Protein AF-A0A942L8W0-F1 (afdb_monomer)

pLDDT: mean 83.46, std 13.54, range [53.84, 97.06]

Nearest PDB structures (foldseek):
  8qyx-assembly1_L1  TM=9.433E-01  e=6.156E+00  Homo sapiens
  7oyd-assembly1_R  TM=9.427E-01  e=6.156E+00  Oryctolagus cuniculus
  7yid-assembly1_A  TM=4.808E-01  e=9.421E+00  Homo sapiens

Solvent-accessible surface area (backbone atoms only — not comparable to full-atom values): 3512 Å² total; per-residue (Å²): 115,71,67,59,54,52,53,52,51,51,52,54,54,50,52,57,65,59,65,62,58,67,63,53,55,59,51,50,55,48,54,51,53,52,52,54,51,51,53,36,41,76,71,62,78,42,54,75,67,57,51,56,53,51,52,50,66,73,70,107

Structure (mmCIF, N/CA/C/O backbone):
data_AF-A0A942L8W0-F1
#
_entry.id   AF-A0A942L8W0-F1
#
loop_
_atom_site.group_PDB
_atom_site.id
_atom_site.type_symbol
_atom_site.label_atom_id
_atom_site.label_alt_id
_atom_site.label_comp_id
_atom_site.label_asym_id
_atom_site.label_entity_id
_atom_site.label_seq_id
_atom_site.pdbx_PDB_ins_code
_atom_site.Cartn_x
_atom_site.Cartn_y
_atom_site.Cartn_z
_atom_site.occupancy
_atom_site.B_iso_or_equiv
_atom_site.auth_seq_id
_atom_site.auth_comp_id
_atom_site.auth_asym_id
_atom_site.auth_atom_id
_atom_site.pdbx_PDB_model_num
ATOM 1 N N . MET A 1 1 ? 18.746 2.545 -46.192 1.00 71.19 1 MET A N 1
ATOM 2 C CA . MET A 1 1 ? 17.276 2.517 -46.018 1.00 71.19 1 MET A CA 1
ATOM 3 C C . MET A 1 1 ? 16.820 1.445 -45.027 1.00 71.19 1 MET A C 1
ATOM 5 O O . MET A 1 1 ? 16.166 1.811 -44.070 1.00 71.19 1 MET A O 1
ATOM 9 N N . MET A 1 2 ? 17.232 0.174 -45.150 1.00 79.38 2 MET A N 1
ATOM 10 C CA . MET A 1 2 ? 16.789 -0.909 -44.241 1.00 79.38 2 MET A CA 1
ATOM 11 C C . MET A 1 2 ? 17.361 -0.833 -42.806 1.00 79.38 2 MET A C 1
ATOM 13 O O . MET A 1 2 ? 16.634 -1.016 -41.836 1.00 79.38 2 MET A O 1
ATOM 17 N N . ILE A 1 3 ? 18.644 -0.476 -42.654 1.00 85.94 3 ILE A N 1
ATOM 18 C CA . ILE A 1 3 ? 19.289 -0.311 -41.333 1.00 85.94 3 ILE A CA 1
ATOM 19 C C . ILE A 1 3 ? 18.678 0.838 -40.515 1.00 85.94 3 ILE A C 1
ATOM 21 O O . ILE A 1 3 ? 18.552 0.729 -39.299 1.00 85.94 3 ILE A O 1
ATOM 25 N N . LEU A 1 4 ? 18.257 1.921 -41.176 1.00 86.31 4 LEU A N 1
ATOM 26 C CA . LEU A 1 4 ? 17.650 3.069 -40.498 1.00 86.31 4 LEU A CA 1
ATOM 27 C C . LEU A 1 4 ? 16.292 2.691 -39.884 1.00 86.31 4 LEU A C 1
ATOM 29 O O . LEU A 1 4 ? 16.003 3.064 -38.751 1.00 86.31 4 LEU A O 1
ATOM 33 N N . SER A 1 5 ? 15.501 1.880 -40.593 1.00 85.62 5 SER A N 1
ATOM 34 C CA . SER A 1 5 ? 14.228 1.352 -40.092 1.00 85.62 5 SER A CA 1
ATOM 35 C C . SER A 1 5 ? 14.411 0.439 -38.875 1.00 85.62 5 SER A C 1
ATOM 37 O O . SER A 1 5 ? 13.645 0.542 -37.920 1.00 85.62 5 SER A O 1
ATOM 39 N N . LEU A 1 6 ? 15.450 -0.405 -38.867 1.00 87.62 6 LEU A N 1
ATOM 40 C CA . LEU A 1 6 ? 15.761 -1.281 -37.730 1.00 87.62 6 LEU A CA 1
ATOM 41 C C . LEU A 1 6 ? 16.168 -0.491 -36.478 1.00 87.62 6 LEU A C 1
ATOM 43 O O . LEU A 1 6 ? 15.748 -0.837 -35.375 1.00 87.62 6 LEU A O 1
ATOM 47 N N . LEU A 1 7 ? 16.926 0.597 -36.645 1.00 90.81 7 LEU A N 1
ATOM 48 C CA . LEU A 1 7 ? 17.297 1.492 -35.545 1.00 90.81 7 LEU A CA 1
ATOM 49 C C . LEU A 1 7 ? 16.071 2.163 -34.912 1.00 90.81 7 LEU A C 1
ATOM 51 O O . LEU A 1 7 ? 15.950 2.198 -33.688 1.00 90.81 7 LEU A O 1
ATOM 55 N N . ILE A 1 8 ? 15.139 2.644 -35.739 1.00 90.38 8 ILE A N 1
ATOM 56 C CA . ILE A 1 8 ? 13.898 3.276 -35.270 1.00 90.38 8 ILE A CA 1
ATOM 57 C C . ILE A 1 8 ? 13.040 2.265 -34.499 1.00 90.38 8 ILE A C 1
ATOM 59 O O . ILE A 1 8 ? 12.565 2.569 -33.407 1.00 90.38 8 ILE A O 1
ATOM 63 N N . ILE A 1 9 ? 12.897 1.041 -35.014 1.00 91.56 9 ILE A N 1
ATOM 64 C CA . ILE A 1 9 ? 12.160 -0.041 -34.342 1.00 91.56 9 ILE A CA 1
ATOM 65 C C . ILE A 1 9 ? 12.787 -0.391 -32.988 1.00 91.56 9 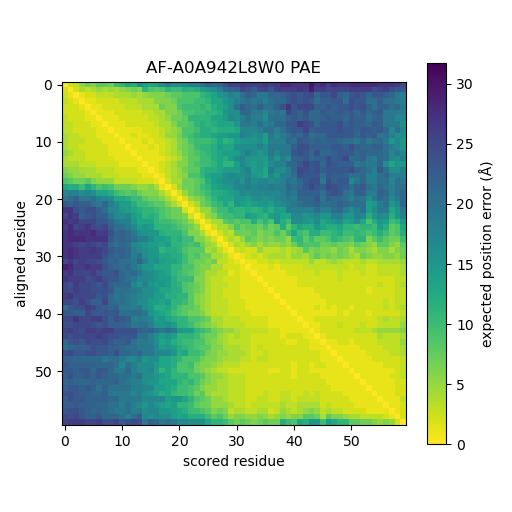ILE A C 1
ATOM 67 O O . ILE A 1 9 ? 12.066 -0.514 -31.998 1.00 91.56 9 ILE A O 1
ATOM 71 N N . GLY A 1 10 ? 14.117 -0.485 -32.914 1.00 92.12 10 GLY A N 1
ATOM 72 C CA . GLY A 1 10 ? 14.822 -0.738 -31.656 1.00 92.12 10 GLY A CA 1
ATOM 73 C C . GLY A 1 10 ? 14.559 0.341 -30.601 1.00 92.12 10 GLY A C 1
ATOM 74 O O . GLY A 1 10 ? 14.300 0.018 -29.442 1.00 92.12 10 GLY A O 1
ATOM 75 N N . ILE A 1 11 ? 14.552 1.616 -31.004 1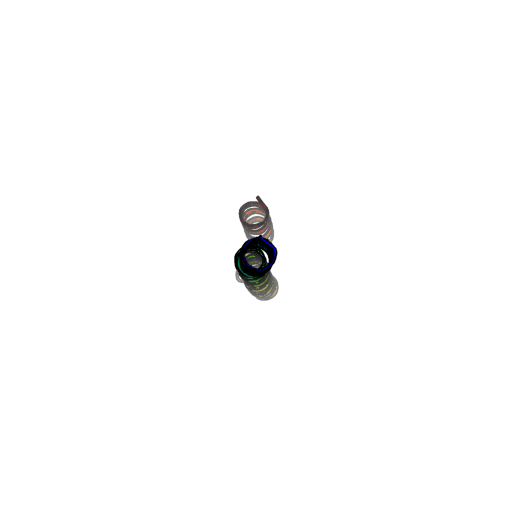.00 91.25 11 ILE A N 1
ATOM 76 C CA . ILE A 1 11 ? 14.258 2.752 -30.115 1.00 91.25 11 ILE A CA 1
ATOM 77 C C . ILE A 1 11 ? 12.808 2.705 -29.619 1.00 91.25 11 ILE A C 1
ATOM 79 O O . ILE A 1 11 ? 12.568 2.891 -28.427 1.00 91.25 11 ILE A O 1
ATOM 83 N N . VAL A 1 12 ? 11.846 2.420 -30.500 1.00 89.12 12 VAL A N 1
ATOM 84 C CA . VAL A 1 12 ? 10.425 2.318 -30.125 1.00 89.12 12 VAL A CA 1
ATOM 85 C C . VAL A 1 12 ? 10.210 1.193 -29.110 1.00 89.12 12 VAL A C 1
ATOM 87 O O . VAL A 1 12 ? 9.590 1.416 -28.072 1.00 89.12 12 VAL A O 1
ATOM 90 N N . VAL A 1 13 ? 10.781 0.009 -29.352 1.00 89.56 13 VAL A N 1
ATOM 91 C CA . VAL A 1 13 ? 10.700 -1.128 -28.419 1.00 89.56 13 VAL A CA 1
ATOM 92 C C . VAL A 1 13 ? 11.362 -0.796 -27.078 1.00 89.56 13 VAL A C 1
ATOM 94 O O . VAL A 1 13 ? 10.803 -1.093 -26.022 1.00 89.56 13 VAL A O 1
ATOM 97 N N . TYR A 1 14 ? 12.522 -0.135 -27.099 1.00 88.56 14 TYR A N 1
ATOM 98 C CA . TYR A 1 14 ? 13.220 0.290 -25.886 1.00 88.56 14 TYR A CA 1
ATOM 99 C C . TYR A 1 14 ? 12.387 1.270 -25.044 1.00 88.56 14 TYR A C 1
ATOM 101 O O . TYR A 1 14 ? 12.311 1.119 -23.823 1.00 88.56 14 TYR A O 1
ATOM 109 N N . LEU A 1 15 ? 11.733 2.247 -25.680 1.00 83.62 15 LEU A N 1
ATOM 110 C CA . LEU A 1 15 ? 10.882 3.218 -24.988 1.00 83.62 15 LEU A CA 1
ATOM 111 C C . LEU A 1 15 ? 9.647 2.560 -24.364 1.00 83.62 15 LEU A C 1
ATOM 113 O O . LEU A 1 15 ? 9.321 2.871 -23.220 1.00 83.62 15 LEU A O 1
ATOM 117 N N . LEU A 1 16 ? 9.013 1.610 -25.059 1.00 81.06 16 LEU A N 1
ATOM 118 C CA . LEU A 1 16 ? 7.880 0.854 -24.515 1.00 81.06 16 LEU A CA 1
ATOM 119 C C . LEU A 1 16 ? 8.286 0.043 -23.274 1.00 81.06 16 LEU A C 1
ATOM 121 O O . LEU A 1 16 ? 7.628 0.130 -22.242 1.00 81.06 16 LEU A O 1
ATOM 125 N N .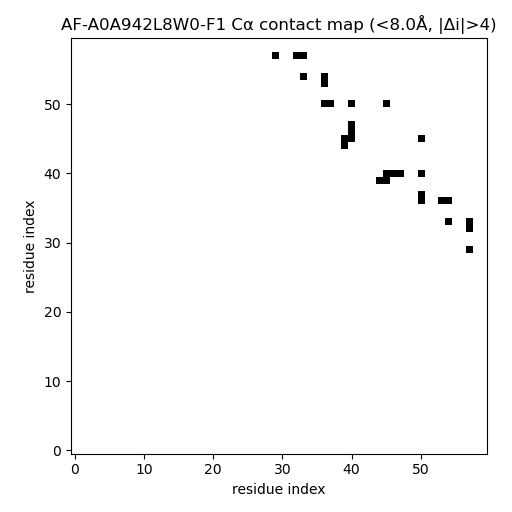 LEU A 1 17 ? 9.414 -0.674 -23.326 1.00 76.38 17 LEU A N 1
ATOM 126 C CA . LEU A 1 17 ? 9.917 -1.454 -22.185 1.00 76.38 17 LEU A CA 1
ATOM 127 C C . LEU A 1 17 ? 10.335 -0.576 -20.997 1.00 76.38 17 LEU A C 1
ATOM 129 O O . LEU A 1 17 ? 10.127 -0.955 -19.843 1.00 76.38 17 LEU A O 1
ATOM 133 N N . LYS A 1 18 ? 10.916 0.600 -21.260 1.00 72.50 18 LYS A N 1
ATOM 134 C CA . LYS A 1 18 ? 11.326 1.550 -20.218 1.00 72.50 18 LYS A CA 1
ATOM 135 C C . LYS A 1 18 ? 10.120 2.148 -19.482 1.00 72.50 18 LYS A C 1
ATOM 137 O O . LYS A 1 18 ? 10.181 2.303 -18.267 1.00 72.50 18 LYS A O 1
ATOM 142 N N . ASN A 1 19 ? 9.021 2.407 -20.190 1.00 60.12 19 ASN A N 1
ATOM 143 C CA . ASN A 1 19 ? 7.833 3.078 -19.653 1.00 60.12 19 ASN A CA 1
ATOM 144 C C . ASN A 1 19 ? 6.945 2.189 -18.754 1.00 60.12 19 ASN A C 1
ATOM 146 O O . ASN A 1 19 ? 6.000 2.677 -18.141 1.00 60.12 19 ASN A O 1
ATOM 150 N N . HIS A 1 20 ? 7.231 0.888 -18.638 1.00 56.28 20 HIS A N 1
ATOM 151 C CA . HIS A 1 20 ? 6.492 -0.015 -17.742 1.00 56.28 20 HIS A CA 1
ATOM 152 C C . HIS A 1 20 ? 7.036 -0.063 -16.305 1.00 56.28 20 HIS A C 1
ATOM 154 O O . HIS A 1 20 ? 6.469 -0.759 -15.465 1.00 56.28 20 HIS A O 1
ATOM 160 N N . ARG A 1 21 ? 8.126 0.652 -15.995 1.00 54.66 21 ARG A N 1
ATOM 161 C CA . ARG A 1 21 ? 8.743 0.615 -14.657 1.00 54.66 21 ARG A CA 1
ATOM 162 C C . ARG A 1 21 ? 8.181 1.646 -13.678 1.00 54.66 21 ARG A C 1
ATOM 164 O O . ARG A 1 21 ? 8.235 1.399 -12.480 1.00 54.66 21 ARG A O 1
ATOM 171 N N . ASP A 1 22 ? 7.571 2.724 -14.165 1.00 53.84 22 ASP A N 1
ATOM 172 C CA . ASP A 1 22 ? 7.103 3.811 -13.294 1.00 53.84 22 ASP A CA 1
ATOM 173 C C . ASP A 1 22 ? 5.702 3.570 -12.699 1.00 53.84 22 ASP A C 1
ATOM 175 O O . ASP A 1 22 ? 5.393 4.065 -11.619 1.00 53.84 22 ASP A O 1
ATOM 179 N N . LEU A 1 23 ? 4.865 2.737 -13.331 1.00 54.84 23 LEU A N 1
ATOM 180 C CA . LEU A 1 23 ? 3.521 2.420 -12.817 1.00 54.84 23 LEU A CA 1
ATOM 181 C C . LEU A 1 23 ? 3.531 1.381 -11.684 1.00 54.84 23 LEU A C 1
ATOM 183 O O . LEU A 1 23 ? 2.639 1.371 -10.836 1.00 54.84 23 LEU A O 1
ATOM 187 N N . THR A 1 24 ? 4.537 0.506 -11.651 1.00 54.28 24 THR A N 1
ATOM 188 C CA . THR A 1 24 ? 4.615 -0.584 -10.666 1.00 54.28 24 THR A CA 1
ATOM 189 C C . THR A 1 24 ? 5.057 -0.079 -9.294 1.00 54.28 24 THR A C 1
ATOM 191 O O . THR A 1 24 ? 4.551 -0.556 -8.281 1.00 54.28 24 THR A O 1
ATOM 194 N N . ILE A 1 25 ? 5.939 0.926 -9.250 1.00 57.41 25 ILE A N 1
ATOM 195 C CA . ILE A 1 25 ? 6.477 1.479 -7.997 1.00 57.41 25 ILE A CA 1
ATOM 196 C C . ILE A 1 25 ? 5.374 2.183 -7.195 1.00 57.41 25 ILE A C 1
ATOM 198 O O . ILE A 1 25 ? 5.240 1.947 -5.998 1.00 57.41 25 ILE A O 1
ATOM 202 N N . VAL A 1 26 ? 4.530 2.978 -7.862 1.00 59.78 26 VAL A N 1
ATOM 203 C CA . VAL A 1 26 ? 3.419 3.698 -7.210 1.00 59.78 26 VAL A CA 1
ATOM 204 C C . VAL A 1 26 ? 2.356 2.734 -6.678 1.00 59.78 26 VAL A C 1
ATOM 206 O O . VAL A 1 26 ? 1.792 2.952 -5.605 1.00 59.78 26 VAL A O 1
ATOM 209 N N . LYS A 1 27 ? 2.089 1.640 -7.404 1.00 60.56 27 LYS A N 1
ATOM 210 C CA . LYS A 1 27 ? 1.147 0.613 -6.947 1.00 60.56 27 LYS A CA 1
ATOM 211 C C . LYS A 1 27 ? 1.690 -0.141 -5.731 1.00 60.56 27 LYS A C 1
ATOM 213 O O . LYS A 1 27 ? 0.963 -0.317 -4.760 1.00 60.56 27 LYS A O 1
ATOM 218 N N . GLN A 1 28 ? 2.972 -0.504 -5.751 1.00 66.38 28 GLN A N 1
ATOM 219 C CA . GLN A 1 28 ? 3.619 -1.199 -4.640 1.00 66.38 28 GLN A CA 1
ATOM 220 C C . GLN A 1 28 ? 3.630 -0.355 -3.354 1.00 66.38 28 GLN A C 1
ATOM 222 O O . GLN A 1 28 ? 3.286 -0.867 -2.293 1.00 66.38 28 GLN A O 1
ATOM 227 N N . SER A 1 29 ? 3.934 0.945 -3.441 1.00 69.50 29 SER A N 1
ATOM 228 C CA . SER A 1 29 ? 3.915 1.830 -2.266 1.00 69.50 29 SER A CA 1
ATOM 229 C C . SER A 1 29 ? 2.508 2.057 -1.700 1.00 69.50 29 SER A C 1
ATOM 231 O O . SER A 1 29 ? 2.340 2.263 -0.495 1.00 69.50 29 SER A O 1
ATOM 233 N N . ARG A 1 30 ? 1.483 2.033 -2.564 1.00 76.25 30 ARG A N 1
ATOM 234 C CA . ARG A 1 30 ? 0.076 2.154 -2.157 1.00 76.25 30 ARG A CA 1
ATOM 235 C C . ARG A 1 30 ? -0.376 0.909 -1.388 1.00 76.25 30 ARG A C 1
ATOM 237 O O . ARG A 1 30 ? -0.964 1.053 -0.318 1.00 76.25 30 ARG A O 1
ATOM 244 N N . ASP A 1 31 ? -0.050 -0.280 -1.893 1.00 79.38 31 ASP A N 1
ATOM 245 C CA . ASP A 1 31 ? -0.383 -1.553 -1.241 1.00 79.38 31 ASP A CA 1
ATOM 246 C C . ASP A 1 31 ? 0.306 -1.677 0.133 1.00 79.38 31 ASP A C 1
ATOM 248 O O . ASP A 1 31 ? -0.349 -2.012 1.121 1.00 79.38 31 ASP A O 1
ATOM 252 N N . GLU A 1 32 ? 1.582 -1.288 0.232 1.00 86.25 32 GLU A N 1
ATOM 253 C CA . GLU A 1 32 ? 2.339 -1.290 1.495 1.00 86.25 32 GLU A CA 1
ATOM 254 C C . GLU A 1 32 ? 1.730 -0.337 2.542 1.00 86.25 32 GLU A C 1
ATOM 256 O O . GLU A 1 32 ? 1.567 -0.690 3.711 1.00 86.25 32 GLU A O 1
ATOM 261 N N . SER A 1 33 ? 1.307 0.859 2.122 1.00 87.19 33 SER A N 1
ATOM 262 C CA . SER A 1 33 ? 0.676 1.836 3.021 1.00 87.19 33 SER A CA 1
ATOM 263 C C . SER A 1 33 ? -0.662 1.335 3.582 1.00 87.19 33 SER A C 1
ATOM 265 O O . SER A 1 33 ? -0.966 1.544 4.759 1.00 87.19 33 SER A O 1
ATOM 267 N N . ILE A 1 34 ? -1.462 0.649 2.758 1.00 90.06 34 ILE A N 1
ATOM 268 C CA . ILE A 1 34 ? -2.736 0.046 3.177 1.00 90.06 34 ILE A CA 1
ATOM 269 C C . ILE A 1 34 ? -2.492 -1.097 4.167 1.00 90.06 34 ILE A C 1
ATOM 271 O O . ILE A 1 34 ? -3.217 -1.221 5.158 1.00 90.06 34 ILE A O 1
ATOM 275 N N . GLU A 1 35 ? -1.467 -1.914 3.932 1.00 91.25 35 GLU A N 1
ATOM 276 C CA . GLU A 1 35 ? -1.115 -3.029 4.811 1.00 91.25 35 GLU A CA 1
ATOM 277 C C . GLU A 1 35 ? -0.688 -2.544 6.205 1.00 91.25 35 GLU A C 1
ATOM 279 O O . GLU A 1 35 ? -1.187 -3.052 7.214 1.00 91.25 35 GLU A O 1
ATOM 284 N N . ILE A 1 36 ? 0.118 -1.479 6.273 1.00 92.81 36 ILE A N 1
ATOM 285 C CA . ILE A 1 36 ? 0.507 -0.840 7.539 1.00 92.81 36 ILE A CA 1
ATOM 286 C C . ILE A 1 36 ? -0.721 -0.308 8.289 1.00 92.81 36 ILE A C 1
ATOM 288 O O . ILE A 1 36 ? -0.848 -0.519 9.497 1.00 92.81 36 ILE A O 1
ATOM 292 N N . LEU A 1 37 ? -1.654 0.358 7.601 1.00 93.94 37 LEU A N 1
ATOM 293 C CA . LEU A 1 37 ? -2.884 0.847 8.234 1.00 93.94 37 LEU A CA 1
ATOM 294 C C . LEU A 1 37 ? -3.741 -0.287 8.788 1.00 93.94 37 LEU A C 1
ATOM 296 O O . LEU A 1 37 ? -4.269 -0.177 9.895 1.00 93.94 37 LEU A O 1
ATOM 300 N N . LYS A 1 38 ? -3.864 -1.385 8.038 1.00 94.44 38 LYS A N 1
ATOM 301 C CA . LYS A 1 38 ? -4.612 -2.564 8.473 1.00 94.44 38 LYS A CA 1
ATOM 302 C C . LYS A 1 38 ? -3.993 -3.169 9.730 1.00 94.44 38 LYS A C 1
ATOM 304 O O . LYS A 1 38 ? -4.727 -3.510 10.654 1.00 94.44 38 LYS A O 1
ATOM 309 N N . GLN A 1 39 ? -2.666 -3.270 9.784 1.00 96.06 39 GLN A N 1
ATOM 310 C CA . GLN A 1 39 ? -1.962 -3.777 10.959 1.00 96.06 39 GLN A CA 1
ATOM 311 C C . GLN A 1 39 ? -2.232 -2.903 12.192 1.00 96.06 39 GLN A C 1
ATOM 313 O O . GLN A 1 39 ? -2.619 -3.425 13.235 1.00 96.06 39 GLN A O 1
ATOM 318 N N . ARG A 1 40 ? -2.121 -1.576 12.057 1.00 95.38 40 ARG A N 1
ATOM 319 C CA . ARG A 1 40 ? -2.403 -0.628 13.150 1.00 95.38 40 ARG A CA 1
ATOM 320 C C . ARG A 1 40 ? -3.846 -0.710 13.640 1.00 95.38 40 ARG A C 1
ATOM 322 O O . ARG A 1 40 ? -4.090 -0.656 14.841 1.00 95.38 40 ARG A O 1
ATOM 329 N N . TYR A 1 41 ? -4.796 -0.873 12.723 1.00 96.50 41 TYR A N 1
ATOM 330 C CA . TYR A 1 41 ? -6.209 -1.024 13.062 1.00 96.50 41 TYR A CA 1
ATOM 331 C C . TYR A 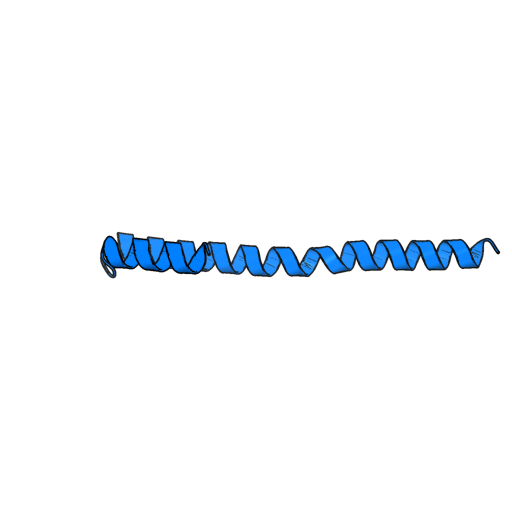1 41 ? -6.478 -2.310 13.852 1.00 96.50 41 TYR A C 1
ATOM 333 O O . TYR A 1 41 ? -7.113 -2.269 14.901 1.00 96.50 41 TYR A O 1
ATOM 341 N N . VAL A 1 42 ? -5.938 -3.446 13.396 1.00 96.50 42 VAL A N 1
ATOM 342 C CA . VAL A 1 42 ? -6.077 -4.737 14.094 1.00 96.50 42 VAL A CA 1
ATOM 343 C C . VAL A 1 42 ? -5.416 -4.707 15.474 1.00 96.50 42 VAL A C 1
ATOM 345 O O . VAL A 1 42 ? -5.954 -5.277 16.420 1.00 96.50 42 VAL A O 1
ATOM 348 N N . ASN A 1 43 ? -4.290 -4.007 15.606 1.00 96.75 43 ASN A N 1
ATOM 349 C CA . ASN A 1 43 ? -3.617 -3.799 16.888 1.00 96.75 43 ASN A CA 1
ATOM 350 C C . ASN A 1 43 ? -4.379 -2.849 17.833 1.00 96.75 43 ASN A C 1
ATOM 352 O O . ASN A 1 43 ? -3.994 -2.717 18.993 1.00 96.75 43 ASN A O 1
ATOM 356 N N . GLY A 1 44 ? -5.431 -2.171 17.358 1.00 95.75 44 GLY A N 1
ATOM 357 C CA . GLY A 1 44 ? -6.161 -1.160 18.125 1.00 95.75 44 GLY A CA 1
ATOM 358 C C . GLY A 1 44 ? -5.391 0.152 18.313 1.00 95.75 44 GLY A C 1
ATOM 359 O O . GLY A 1 44 ? -5.762 0.954 19.165 1.00 95.75 44 GLY A O 1
ATOM 360 N N . GLU A 1 45 ? -4.327 0.380 17.536 1.00 97.06 45 GLU A N 1
ATOM 361 C CA . GLU A 1 45 ? -3.540 1.623 17.561 1.00 97.06 45 GLU A CA 1
ATOM 362 C C . GLU A 1 45 ? -4.297 2.799 16.925 1.00 97.06 45 GLU A C 1
ATOM 364 O O . GLU A 1 45 ? -4.013 3.953 17.234 1.00 97.06 45 GLU A O 1
ATOM 369 N N . ILE A 1 46 ? -5.251 2.505 16.037 1.00 96.31 46 ILE A N 1
ATOM 370 C CA . ILE A 1 46 ? -6.150 3.477 15.406 1.00 96.31 46 ILE A CA 1
ATOM 371 C C . ILE A 1 46 ? -7.589 2.973 15.469 1.00 96.31 46 ILE A C 1
ATOM 373 O O . ILE A 1 46 ? -7.840 1.767 15.429 1.00 96.31 46 ILE A O 1
ATOM 377 N N . ASN A 1 47 ? -8.544 3.897 15.528 1.00 96.00 47 ASN A N 1
ATOM 378 C CA . ASN A 1 47 ? -9.966 3.556 15.530 1.00 96.00 47 ASN A CA 1
ATOM 379 C C . ASN A 1 47 ? -10.559 3.447 14.110 1.00 96.00 47 ASN A C 1
ATOM 381 O O . ASN A 1 47 ? -9.941 3.816 13.108 1.00 96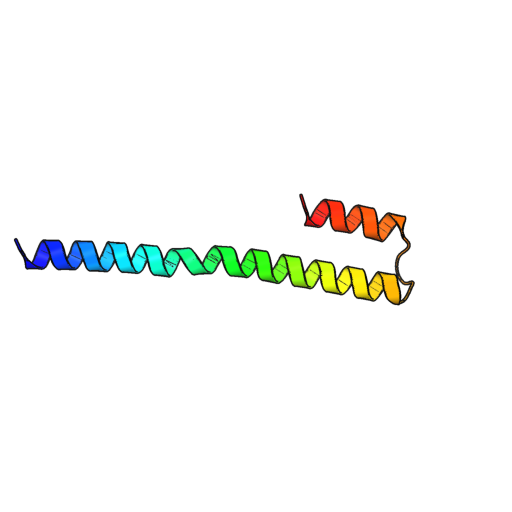.00 47 ASN A O 1
ATOM 385 N N . ASP A 1 48 ? -11.802 2.961 14.033 1.00 95.31 48 ASP A N 1
ATOM 386 C CA . ASP A 1 48 ? -12.573 2.811 12.792 1.00 95.31 48 ASP A CA 1
ATOM 387 C C . ASP A 1 48 ? -12.614 4.078 11.931 1.00 95.31 48 ASP A C 1
ATOM 389 O O . ASP A 1 48 ? -12.548 4.003 10.700 1.00 95.31 48 ASP A O 1
ATOM 393 N N . GLU A 1 49 ? -12.778 5.246 12.552 1.00 96.00 49 GLU A N 1
ATOM 394 C CA . GLU A 1 49 ? -12.894 6.497 11.812 1.00 96.00 49 GLU A CA 1
ATOM 395 C C . GLU A 1 49 ? -11.557 6.923 11.210 1.00 96.00 49 GLU A C 1
ATOM 397 O O . GLU A 1 49 ? -11.507 7.372 10.064 1.00 96.00 49 GLU A O 1
ATOM 402 N N . GLU A 1 50 ? -10.471 6.780 11.970 1.00 94.62 50 GLU A N 1
ATOM 403 C CA . GLU A 1 50 ? -9.113 7.075 11.516 1.00 94.62 50 GLU A CA 1
ATOM 404 C C . GLU A 1 50 ? -8.720 6.173 10.352 1.00 94.62 50 GLU A C 1
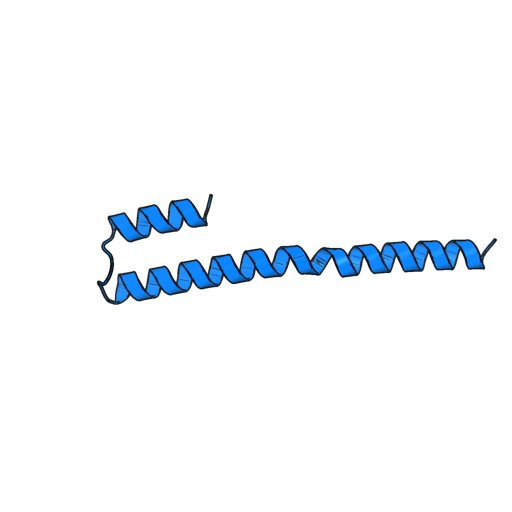ATOM 406 O O . GLU A 1 50 ? -8.282 6.675 9.314 1.00 94.62 50 GLU A O 1
ATOM 411 N N . TYR A 1 51 ? -8.975 4.869 10.472 1.00 94.81 51 TYR A N 1
ATOM 412 C CA . TYR A 1 51 ? -8.724 3.910 9.402 1.00 94.81 51 TYR A CA 1
ATOM 413 C C . TYR A 1 51 ? -9.488 4.278 8.120 1.00 94.81 51 TYR A C 1
ATOM 415 O O . TYR A 1 51 ? -8.894 4.385 7.044 1.00 94.81 51 TYR A O 1
ATOM 423 N N . LYS A 1 52 ? -10.794 4.569 8.226 1.00 94.38 52 LYS A N 1
ATOM 424 C CA . LYS A 1 52 ? -11.627 4.970 7.076 1.00 94.38 52 LYS A CA 1
ATOM 425 C C . LYS A 1 52 ? -11.150 6.274 6.431 1.00 94.38 52 LYS A C 1
ATOM 427 O O . LYS A 1 52 ? -11.132 6.368 5.203 1.00 94.38 52 LYS A O 1
ATOM 432 N N . ARG A 1 53 ? -10.749 7.273 7.229 1.00 95.19 53 ARG A N 1
ATOM 433 C CA . ARG A 1 53 ? -10.205 8.545 6.717 1.00 95.19 53 ARG A CA 1
ATOM 434 C C . ARG A 1 53 ? -8.900 8.329 5.951 1.00 95.19 53 ARG A C 1
ATOM 436 O O . ARG A 1 53 ? -8.756 8.859 4.853 1.00 95.19 53 ARG A O 1
ATOM 443 N N . MET A 1 54 ? -7.976 7.538 6.490 1.00 93.00 54 MET A N 1
ATOM 444 C CA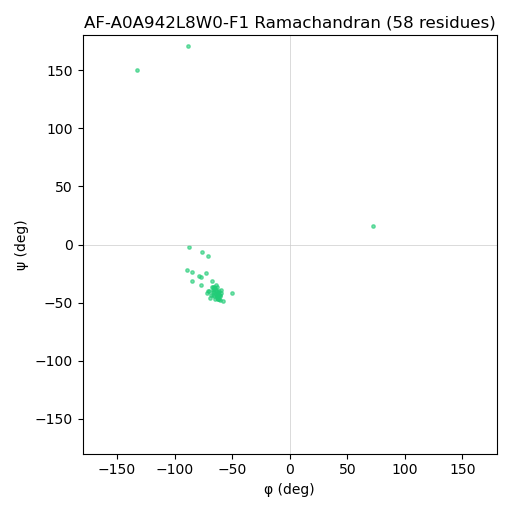 . MET A 1 54 ? -6.661 7.313 5.880 1.00 93.00 54 MET A CA 1
ATOM 445 C C . MET A 1 54 ? -6.745 6.483 4.592 1.00 93.00 54 MET A C 1
ATOM 447 O O . MET A 1 54 ? -6.109 6.836 3.601 1.00 93.00 54 MET A O 1
ATOM 451 N N . ILE A 1 55 ? -7.594 5.449 4.554 1.00 91.25 55 ILE A N 1
ATOM 452 C CA . ILE A 1 55 ? -7.851 4.677 3.327 1.00 91.25 55 ILE A CA 1
ATOM 453 C C . ILE A 1 55 ? -8.404 5.571 2.214 1.00 91.25 55 ILE A C 1
ATOM 455 O O . ILE A 1 55 ? -8.004 5.416 1.060 1.00 91.25 55 ILE A O 1
ATOM 459 N N . LYS A 1 56 ? -9.279 6.530 2.545 1.00 91.62 56 LY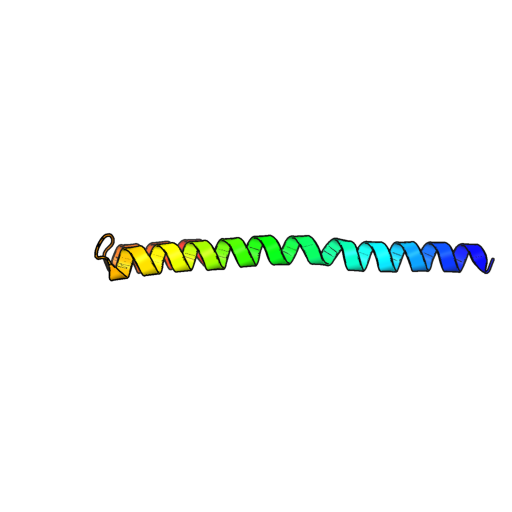S A N 1
ATOM 460 C CA . LYS A 1 56 ? -9.815 7.482 1.566 1.00 91.62 56 LYS A CA 1
ATOM 461 C C . LYS A 1 56 ? -8.715 8.360 0.961 1.00 91.62 56 LYS A C 1
ATOM 463 O O . LYS A 1 56 ? -8.688 8.517 -0.249 1.00 91.62 56 LYS A O 1
ATOM 468 N N . ILE A 1 57 ? -7.789 8.857 1.783 1.00 89.62 57 ILE A N 1
ATOM 469 C CA . ILE A 1 57 ? -6.660 9.695 1.339 1.00 89.62 57 ILE A CA 1
ATOM 470 C C . ILE A 1 57 ? -5.693 8.918 0.433 1.00 89.62 57 ILE A C 1
ATOM 472 O O . ILE A 1 57 ? -5.159 9.482 -0.510 1.00 89.62 57 ILE A O 1
ATOM 476 N N . ILE A 1 58 ? -5.453 7.637 0.724 1.00 85.56 58 ILE A N 1
ATOM 477 C CA . ILE A 1 58 ? -4.541 6.788 -0.064 1.00 85.56 58 ILE A CA 1
ATOM 478 C C . ILE A 1 58 ? -5.190 6.312 -1.372 1.00 85.56 58 ILE A C 1
ATOM 480 O O . ILE A 1 58 ? -4.485 5.993 -2.331 1.00 85.56 58 ILE A O 1
ATOM 484 N N . SER A 1 59 ? -6.520 6.200 -1.388 1.00 79.19 59 SER A N 1
ATOM 485 C CA . S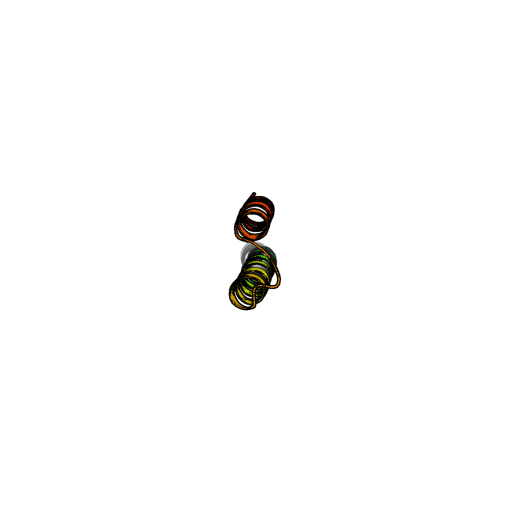ER A 1 59 ? -7.273 5.708 -2.543 1.00 79.19 59 SER A CA 1
ATOM 486 C C . SER A 1 59 ? -7.590 6.801 -3.567 1.00 79.19 59 SER A C 1
ATOM 488 O O . SER A 1 59 ? -7.635 6.459 -4.752 1.00 79.19 59 SER A O 1
ATOM 490 N N . ASP A 1 60 ? -7.772 8.056 -3.126 1.00 68.25 60 ASP A N 1
ATOM 491 C CA . ASP A 1 60 ? -7.782 9.259 -3.988 1.00 68.25 60 ASP A CA 1
ATOM 492 C C . ASP A 1 60 ? -6.422 9.476 -4.697 1.00 68.25 60 ASP A C 1
ATOM 494 O O . ASP A 1 60 ? -6.411 10.204 -5.714 1.00 68.25 60 ASP A O 1
#

Radius of gyration: 21.22 Å; Cα contacts (8 Å, |Δi|>4): 15; chains: 1; bounding box: 32×14×64 Å

Sequence (60 aa):
MMILSLLIIGIVVYLLLKNHRDLTIVKQSRDESIEILKQRYVNGEINDEEYKRMIKIISD

Mean predicted aligned error: 11.21 Å

Foldseek 3Di:
DVVVVVVVVVVVVVVVVVVVPPVVVLVVVLVVQLVVLVVCDVVVVDDPVVSVVVNVVSVD

Secondary structure (DSSP, 8-state):
-HHHHHHHHHHHHHHHHHTTSHHHHHHHHHHHHHHHHHHHHHTTSS-HHHHHHHHHHHH-